Protein AF-A0A7W7WE12-F1 (afdb_monomer_lite)

Sequence (172 aa):
MRGTVLQIVVDRLPDGRKPTKDLWLWHAGPVEVDLDLVDLLWKAYLRRFDQEHFHRFAKVYLGMARAHLSSAQATDRWMHLIMAAYAQLRLASPHVDDLRRPWHPRPEPGRPLSPYRVRLGFRRLRAKLGTPAGSPKLTRPGPGRPKGSRNRPKDKRPPYRKTVTTGNEHRE

Secondary structure (DSSP, 8-state):
---EEEEE-----TTSPPP-SPEEEEE-S-S---HHHHHHHHHHHHHTTHHHHHHHHHHHHS-TTT----SHHHHHHHHHHHHHHHHHHHHTGGGS-----TTSPPPPTTPPPPHHHHHHHHHHHHHHH--SSPPPPP-PPP--SPTT--PPPPPPPPPPPPP---PPP---

Organism: NCBI:txid47479

Radius of gyration: 25.88 Å; chains: 1; bounding box: 72×34×69 Å

Foldseek 3Di:
DDWDKDWADDPADPVRDDDPDIDIDIDDDDPDDDPVNVVVVVVVVVCVCVVVVLVVCLVPPVVLVVDPDDDPVVNVVSVVVSVVLLVVLVVCQVVFDQPDDPPDDDDDPPDTDDSVRSVVRVVVVCVVVDDPDDDDDDDDPDPPDPPPDDDDDDDDDDDDDDDDDDDDDDDD

pLDDT: mean 86.9, std 10.31, range [41.12, 97.25]

Structure (mmCIF, N/CA/C/O backbone):
data_AF-A0A7W7WE12-F1
#
_entry.id   AF-A0A7W7WE12-F1
#
loop_
_atom_site.group_PDB
_atom_site.id
_atom_site.type_symbol
_atom_site.label_atom_id
_atom_site.label_alt_id
_atom_site.label_comp_id
_atom_site.label_asym_id
_atom_site.label_entity_id
_atom_site.label_seq_id
_atom_site.pdbx_PDB_ins_code
_atom_site.Cartn_x
_atom_site.Cartn_y
_atom_site.Cartn_z
_atom_site.occupancy
_atom_site.B_iso_or_equiv
_atom_site.auth_seq_id
_atom_site.auth_comp_id
_atom_site.auth_asym_id
_atom_site.auth_atom_id
_atom_site.pdbx_PDB_model_num
ATOM 1 N N . MET A 1 1 ? 31.986 -4.742 -0.793 1.00 73.94 1 MET A N 1
ATOM 2 C CA . MET A 1 1 ? 31.023 -5.695 -1.391 1.00 73.94 1 MET A CA 1
ATOM 3 C C . MET A 1 1 ? 31.283 -5.716 -2.891 1.00 73.94 1 MET A C 1
ATOM 5 O O . MET A 1 1 ? 31.412 -4.636 -3.452 1.00 73.94 1 MET A O 1
ATOM 9 N N . ARG A 1 2 ? 31.465 -6.886 -3.519 1.00 84.25 2 ARG A N 1
ATOM 10 C CA . ARG A 1 2 ? 31.619 -6.982 -4.985 1.00 84.25 2 ARG A CA 1
ATOM 11 C C . ARG A 1 2 ? 30.236 -6.880 -5.642 1.00 84.25 2 ARG A C 1
ATOM 13 O O . ARG A 1 2 ? 29.269 -7.355 -5.053 1.00 84.25 2 ARG A O 1
ATOM 20 N N . GLY A 1 3 ? 30.148 -6.253 -6.811 1.00 88.31 3 GLY A N 1
ATOM 21 C CA . GLY A 1 3 ? 28.896 -6.101 -7.554 1.00 88.31 3 GLY A CA 1
ATOM 22 C C . GLY A 1 3 ? 29.140 -5.626 -8.982 1.00 88.31 3 GLY A C 1
ATOM 23 O O . GLY A 1 3 ? 30.239 -5.166 -9.297 1.00 88.31 3 GLY A O 1
ATOM 24 N N . THR A 1 4 ? 28.115 -5.735 -9.819 1.00 89.88 4 THR A N 1
ATOM 25 C CA . THR A 1 4 ? 28.162 -5.387 -11.243 1.00 89.88 4 THR A CA 1
ATOM 26 C C . THR A 1 4 ? 27.372 -4.107 -11.491 1.00 89.88 4 THR A C 1
ATOM 28 O O . THR A 1 4 ? 26.298 -3.905 -10.919 1.00 89.88 4 THR A O 1
ATOM 31 N N . VAL A 1 5 ? 27.907 -3.232 -12.342 1.00 91.12 5 VAL A N 1
ATOM 32 C CA . VAL A 1 5 ? 27.216 -2.030 -12.821 1.00 91.12 5 VAL A CA 1
ATOM 33 C C . VAL A 1 5 ? 26.620 -2.329 -14.192 1.00 91.12 5 VAL A C 1
ATOM 35 O O . VAL A 1 5 ? 27.320 -2.808 -15.078 1.00 91.12 5 VAL A O 1
ATOM 38 N N . LEU A 1 6 ? 25.333 -2.042 -14.354 1.00 89.25 6 LEU A N 1
ATOM 39 C CA . LEU A 1 6 ? 24.568 -2.252 -15.576 1.00 89.25 6 LEU A CA 1
ATOM 40 C C . LEU A 1 6 ? 24.118 -0.902 -16.123 1.00 89.25 6 LEU A C 1
ATOM 42 O O . LEU A 1 6 ? 23.497 -0.118 -15.401 1.00 89.25 6 LEU A O 1
ATOM 46 N N . GLN A 1 7 ? 24.401 -0.654 -17.397 1.00 91.25 7 GLN A N 1
ATOM 47 C CA . GLN A 1 7 ? 23.843 0.466 -18.145 1.00 91.25 7 GLN A CA 1
ATOM 48 C C . GLN A 1 7 ? 22.631 -0.028 -18.928 1.00 91.25 7 GLN A C 1
ATOM 50 O O . GLN A 1 7 ? 22.744 -0.917 -19.768 1.00 91.25 7 GLN A O 1
ATOM 55 N N . ILE A 1 8 ? 21.470 0.551 -18.653 1.00 87.75 8 ILE A N 1
ATOM 56 C CA . ILE A 1 8 ? 20.233 0.278 -19.376 1.00 87.75 8 ILE A CA 1
ATOM 57 C C . ILE A 1 8 ? 19.955 1.474 -20.275 1.00 87.75 8 ILE A C 1
ATOM 59 O O . ILE A 1 8 ? 19.598 2.558 -19.802 1.00 87.75 8 ILE A O 1
ATOM 63 N N . VAL A 1 9 ? 20.103 1.241 -21.573 1.00 88.88 9 VAL A N 1
ATOM 64 C CA . VAL A 1 9 ? 19.742 2.188 -22.625 1.00 88.88 9 VAL A CA 1
ATOM 65 C C . VAL A 1 9 ? 18.313 1.878 -23.055 1.00 88.88 9 VAL A C 1
ATOM 67 O O . VAL A 1 9 ? 17.979 0.739 -23.375 1.00 88.88 9 VAL A O 1
ATOM 70 N N . VAL A 1 10 ? 17.442 2.883 -23.002 1.00 85.12 10 VAL A N 1
ATOM 71 C CA . VAL A 1 10 ? 16.042 2.747 -23.415 1.00 85.12 10 VAL A CA 1
ATOM 72 C C . VAL A 1 10 ? 15.898 3.376 -24.790 1.00 85.12 10 VAL A C 1
ATOM 74 O O . VAL A 1 10 ? 16.058 4.584 -24.912 1.00 85.12 10 VAL A O 1
ATOM 77 N N . ASP A 1 11 ? 15.536 2.583 -25.797 1.00 86.06 11 ASP A N 1
ATOM 78 C CA . ASP A 1 11 ? 15.353 3.091 -27.165 1.00 86.06 11 ASP A CA 1
ATOM 79 C C . ASP A 1 11 ? 14.021 3.830 -27.348 1.00 86.06 11 ASP A C 1
ATOM 81 O O . ASP A 1 11 ? 13.930 4.835 -28.058 1.00 86.06 11 ASP A O 1
ATOM 85 N N . ARG A 1 12 ? 12.946 3.335 -26.719 1.00 84.62 12 ARG A N 1
ATOM 86 C CA . ARG A 1 12 ? 11.590 3.869 -26.899 1.00 84.62 12 ARG A CA 1
ATOM 87 C C . ARG A 1 12 ? 10.734 3.689 -25.651 1.00 84.62 12 ARG A C 1
ATOM 89 O O . ARG A 1 12 ? 10.686 2.607 -25.072 1.00 84.62 12 ARG A O 1
ATOM 96 N N . LEU A 1 13 ? 9.993 4.735 -25.282 1.00 83.19 13 LEU A N 1
ATOM 97 C CA . LEU A 1 13 ? 8.954 4.655 -24.255 1.00 83.19 13 LEU A CA 1
ATOM 98 C C . LEU A 1 13 ? 7.581 4.329 -24.873 1.00 83.19 13 LEU A C 1
ATOM 100 O O . LEU A 1 13 ? 7.284 4.801 -25.974 1.00 83.19 13 LEU A O 1
ATOM 104 N N . PRO A 1 14 ? 6.711 3.579 -24.166 1.00 79.00 14 PRO A N 1
ATOM 105 C CA . PRO A 1 14 ? 5.383 3.202 -24.667 1.00 79.00 14 PRO A CA 1
ATOM 106 C C . PRO A 1 14 ? 4.467 4.384 -25.007 1.00 79.00 14 PRO A C 1
ATOM 108 O O . PRO A 1 14 ? 3.558 4.249 -25.816 1.00 79.00 14 PRO A O 1
ATOM 111 N N . ASP A 1 15 ? 4.695 5.542 -24.392 1.00 81.62 15 ASP A N 1
ATOM 112 C CA . ASP A 1 15 ? 3.911 6.764 -24.594 1.00 81.62 15 ASP A CA 1
ATOM 113 C C . ASP A 1 15 ? 4.532 7.730 -25.618 1.00 81.62 15 ASP A C 1
ATOM 115 O O . ASP A 1 15 ? 4.105 8.878 -25.728 1.00 81.62 15 ASP A O 1
ATOM 119 N N . GLY A 1 16 ? 5.551 7.280 -26.358 1.00 83.12 16 GLY A N 1
ATOM 120 C CA . GLY A 1 16 ? 6.195 8.053 -27.420 1.00 83.12 16 GLY A CA 1
ATOM 121 C C . GLY A 1 16 ? 7.090 9.192 -26.930 1.00 83.12 16 GLY A C 1
ATOM 122 O O . GLY A 1 16 ? 7.673 9.903 -27.750 1.00 83.12 16 GLY A O 1
ATOM 123 N N . ARG A 1 17 ? 7.245 9.379 -25.612 1.00 85.25 17 ARG A N 1
ATOM 124 C CA . ARG A 1 17 ? 8.192 10.361 -25.073 1.00 85.25 17 ARG A CA 1
ATOM 125 C C . ARG A 1 17 ? 9.626 9.932 -25.372 1.00 85.25 17 ARG A C 1
ATOM 127 O O . ARG A 1 17 ? 9.944 8.742 -25.392 1.00 85.25 17 ARG A O 1
ATOM 134 N N . LYS A 1 18 ? 10.511 10.915 -25.562 1.00 82.62 18 LYS A N 1
ATOM 135 C CA . LYS A 1 18 ? 11.947 10.646 -25.687 1.00 82.62 18 LYS A CA 1
ATOM 136 C C . LYS A 1 18 ? 12.490 10.130 -24.345 1.00 82.62 18 LYS A C 1
ATOM 138 O O . LYS A 1 18 ? 12.254 10.788 -23.326 1.00 82.62 18 LYS A O 1
ATOM 143 N N . PRO A 1 19 ? 13.212 8.998 -24.330 1.00 82.88 19 PRO A N 1
ATOM 144 C CA . PRO A 1 19 ? 14.004 8.578 -23.181 1.00 82.88 19 PRO A CA 1
ATOM 145 C C . PRO A 1 19 ? 14.939 9.718 -22.769 1.00 82.88 19 PRO A C 1
ATOM 147 O O . PRO A 1 19 ? 15.635 10.290 -23.604 1.00 82.88 19 PRO A O 1
ATOM 150 N N . THR A 1 20 ? 14.895 10.121 -21.501 1.00 74.81 20 THR A N 1
ATOM 151 C CA . THR A 1 20 ? 15.626 11.310 -21.045 1.00 74.81 20 THR A CA 1
ATOM 152 C C . THR A 1 20 ? 17.071 11.011 -20.678 1.00 74.81 20 THR A C 1
ATOM 154 O O . THR A 1 20 ? 17.915 11.879 -20.893 1.00 74.81 20 THR A O 1
ATOM 157 N N . LYS A 1 21 ? 17.358 9.835 -20.102 1.00 82.88 21 LYS A N 1
ATOM 158 C CA . LYS A 1 21 ? 18.698 9.392 -19.682 1.00 82.88 21 LYS A CA 1
ATOM 159 C C . LYS A 1 21 ? 18.775 7.869 -19.609 1.00 82.88 21 LYS A C 1
ATOM 161 O O . LYS A 1 21 ? 17.768 7.224 -19.309 1.00 82.88 21 LYS A O 1
ATOM 166 N N . ASP A 1 22 ? 19.984 7.346 -19.776 1.00 88.12 22 ASP A N 1
ATOM 167 C CA . ASP A 1 22 ? 20.311 5.962 -19.441 1.00 88.12 22 ASP A CA 1
ATOM 168 C C . ASP A 1 22 ? 20.124 5.712 -17.946 1.00 88.12 22 ASP A C 1
ATOM 170 O O . ASP A 1 22 ? 20.406 6.569 -17.097 1.00 88.12 22 ASP A O 1
ATOM 174 N N . LEU A 1 23 ? 19.665 4.510 -17.625 1.00 87.25 23 LEU A N 1
ATOM 175 C CA . LEU A 1 23 ? 19.506 4.055 -16.258 1.00 87.25 23 LEU A CA 1
ATOM 176 C C . LEU A 1 23 ? 20.726 3.222 -15.861 1.00 87.25 23 LEU A C 1
ATOM 178 O O . LEU A 1 23 ? 20.981 2.168 -16.430 1.00 87.25 23 LEU A O 1
ATOM 182 N N . TRP A 1 24 ? 21.448 3.678 -14.843 1.00 91.56 24 TRP A N 1
ATOM 183 C CA . TRP A 1 24 ? 22.574 2.948 -14.267 1.00 91.56 24 TRP A CA 1
ATOM 184 C C . TRP A 1 24 ? 22.120 2.198 -13.016 1.00 91.56 24 TRP A C 1
ATOM 186 O O . TRP A 1 24 ? 21.659 2.815 -12.053 1.00 91.56 24 TRP A O 1
ATOM 196 N N . LEU A 1 25 ? 22.244 0.871 -13.026 1.00 91.56 25 LEU A N 1
ATOM 197 C CA . LEU A 1 25 ? 21.917 0.009 -11.892 1.00 91.56 25 LEU A CA 1
ATOM 198 C C . LEU A 1 25 ? 23.181 -0.622 -11.321 1.00 91.56 25 LEU A C 1
ATOM 200 O O . LEU A 1 25 ? 24.049 -1.070 -12.061 1.00 91.56 25 LEU A O 1
ATOM 204 N N . TRP A 1 26 ? 23.257 -0.702 -9.996 1.00 92.44 26 TRP A N 1
ATOM 205 C CA . TRP A 1 26 ? 24.254 -1.516 -9.311 1.00 92.44 26 TRP A CA 1
ATOM 206 C C . TRP A 1 26 ? 23.577 -2.751 -8.723 1.00 92.44 26 TRP A C 1
ATOM 208 O O . TRP A 1 26 ? 22.555 -2.643 -8.040 1.00 92.44 26 TRP A O 1
ATOM 218 N N . HIS A 1 27 ? 24.147 -3.917 -9.001 1.00 89.62 27 HIS A N 1
ATOM 219 C CA . HIS A 1 27 ? 23.620 -5.225 -8.632 1.00 89.62 27 HIS A CA 1
ATOM 220 C C . HIS A 1 27 ? 24.641 -5.976 -7.775 1.00 89.62 27 HIS A C 1
ATOM 222 O O . HIS A 1 27 ? 25.806 -6.118 -8.151 1.00 89.62 27 HIS A O 1
ATOM 228 N N . ALA A 1 28 ? 24.190 -6.464 -6.620 1.00 90.94 28 ALA A N 1
ATOM 229 C CA . ALA A 1 28 ? 24.944 -7.381 -5.779 1.00 90.94 28 ALA A CA 1
ATOM 230 C C . ALA A 1 28 ? 24.414 -8.805 -5.971 1.00 90.94 28 ALA A C 1
ATOM 232 O O . ALA A 1 28 ? 23.381 -9.165 -5.408 1.00 90.94 28 ALA A O 1
ATOM 233 N N . GLY A 1 29 ? 25.136 -9.622 -6.730 1.00 84.62 29 GLY A N 1
ATOM 234 C CA . GLY A 1 29 ? 24.804 -11.026 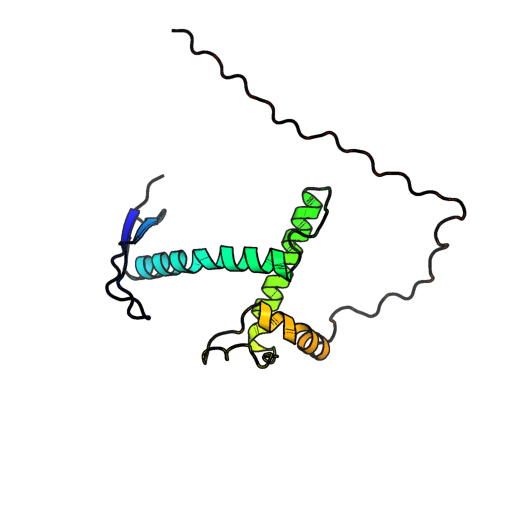-6.955 1.00 84.62 29 GLY A CA 1
ATOM 235 C C . GLY A 1 29 ? 25.777 -11.667 -7.945 1.00 84.62 29 GLY A C 1
ATOM 236 O O . GLY A 1 29 ? 26.936 -11.245 -7.975 1.00 84.62 29 GLY A O 1
ATOM 237 N N . PRO A 1 30 ? 25.355 -12.686 -8.717 1.00 80.69 30 PRO A N 1
ATOM 238 C CA . PRO A 1 30 ? 26.236 -13.381 -9.651 1.00 80.69 30 PRO A CA 1
ATOM 239 C C . PRO A 1 30 ? 26.960 -12.414 -10.594 1.00 80.69 30 PRO A C 1
ATOM 241 O O . PRO A 1 30 ? 26.383 -11.415 -11.031 1.00 80.69 30 PRO A O 1
ATOM 244 N N . VAL A 1 31 ? 28.235 -12.712 -10.864 1.00 70.31 31 VAL A N 1
ATOM 245 C CA . VAL A 1 31 ? 29.083 -11.926 -11.779 1.00 70.31 31 VAL A CA 1
ATOM 246 C C . VAL A 1 31 ? 28.620 -12.111 -13.221 1.00 70.31 31 VAL A C 1
ATOM 248 O O . VAL A 1 31 ? 28.680 -11.171 -14.008 1.00 70.31 31 VAL A O 1
ATOM 251 N N . GLU A 1 32 ? 28.143 -13.310 -13.546 1.00 81.94 32 GLU A N 1
ATOM 252 C CA . GLU A 1 32 ? 27.579 -13.626 -14.847 1.00 81.94 32 GLU A CA 1
ATOM 253 C C . GLU A 1 32 ? 26.193 -12.988 -14.962 1.00 81.94 32 GLU A C 1
ATOM 255 O O . GLU A 1 32 ? 25.299 -13.242 -14.152 1.00 81.94 32 GLU A O 1
ATOM 260 N N . VAL A 1 33 ? 26.063 -12.085 -15.931 1.00 81.06 33 VAL A N 1
ATOM 261 C CA . VAL A 1 33 ? 24.832 -11.357 -16.216 1.00 81.06 33 VAL A CA 1
ATOM 262 C C . VAL A 1 33 ? 24.317 -11.846 -17.559 1.00 81.06 33 VAL A C 1
ATOM 264 O O . VAL A 1 33 ? 24.916 -11.554 -18.592 1.00 81.06 33 VAL A O 1
ATOM 267 N N . ASP A 1 34 ? 23.212 -12.580 -17.537 1.00 88.06 34 ASP A N 1
ATOM 268 C CA . ASP A 1 34 ? 22.459 -12.952 -18.729 1.00 88.06 34 ASP A CA 1
ATOM 269 C C . ASP A 1 34 ? 21.302 -11.968 -18.986 1.00 88.06 34 ASP A C 1
ATOM 271 O O . ASP A 1 34 ? 21.029 -11.049 -18.204 1.00 88.06 34 ASP A O 1
ATOM 275 N N . LEU A 1 35 ? 20.629 -12.131 -20.127 1.00 87.69 35 LEU A N 1
ATOM 276 C CA . LEU A 1 35 ? 19.517 -11.262 -20.518 1.00 87.69 35 LEU A CA 1
ATOM 277 C C . LEU A 1 35 ? 18.316 -11.385 -19.572 1.00 87.69 35 LEU A C 1
ATOM 279 O O . LEU A 1 35 ? 17.625 -10.391 -19.347 1.00 87.69 35 LEU A O 1
ATOM 283 N N . ASP A 1 36 ? 18.094 -12.562 -18.988 1.00 90.31 36 ASP A N 1
ATOM 284 C CA . ASP A 1 36 ? 16.996 -12.804 -18.050 1.00 90.31 36 ASP A CA 1
ATOM 285 C C . ASP A 1 36 ? 17.215 -12.046 -16.736 1.00 90.31 36 ASP A C 1
ATOM 287 O O . ASP A 1 36 ? 16.290 -11.425 -16.200 1.00 90.31 36 ASP A O 1
ATOM 291 N N . LEU A 1 37 ? 18.452 -12.016 -16.237 1.00 88.69 37 LEU A N 1
ATOM 292 C CA . LEU A 1 37 ? 18.827 -11.224 -15.076 1.00 88.69 37 LEU A CA 1
ATOM 293 C C . LEU A 1 37 ? 18.687 -9.726 -15.360 1.00 88.69 37 LEU A C 1
ATOM 295 O O . LEU A 1 37 ? 18.148 -9.001 -14.522 1.00 88.69 37 LEU A O 1
ATOM 299 N N . VAL A 1 38 ? 19.120 -9.242 -16.529 1.00 88.62 38 VAL A N 1
ATOM 300 C CA . VAL A 1 38 ? 18.923 -7.831 -16.916 1.00 88.62 38 VAL A CA 1
ATOM 301 C C . VAL A 1 38 ? 17.433 -7.488 -16.974 1.00 88.62 38 VAL A C 1
ATOM 303 O O . VAL A 1 38 ? 17.021 -6.464 -16.416 1.00 88.62 38 VAL A O 1
ATOM 306 N N . ASP A 1 39 ? 16.618 -8.356 -17.584 1.00 88.94 39 ASP A N 1
ATOM 307 C CA . ASP A 1 39 ? 15.167 -8.188 -17.671 1.00 88.94 39 ASP A CA 1
ATOM 308 C C . ASP A 1 39 ? 14.509 -8.139 -16.276 1.00 88.94 39 ASP A C 1
ATOM 310 O O . ASP A 1 39 ? 13.686 -7.267 -15.975 1.00 88.94 39 ASP A O 1
ATOM 314 N N . LEU A 1 40 ? 14.928 -9.021 -15.369 1.00 90.31 40 LEU A N 1
ATOM 315 C CA . LEU A 1 40 ? 14.462 -9.021 -13.987 1.00 90.31 40 LEU A CA 1
ATOM 316 C C . LEU A 1 40 ? 14.851 -7.730 -13.252 1.00 90.31 40 LEU A C 1
ATOM 318 O O . LEU A 1 40 ? 14.013 -7.133 -12.569 1.00 90.31 40 LEU A O 1
ATOM 322 N N . LEU A 1 41 ? 16.105 -7.288 -13.378 1.00 90.56 41 LEU A N 1
ATOM 323 C CA . LEU A 1 41 ? 16.638 -6.144 -12.639 1.00 90.56 41 LEU A CA 1
ATOM 324 C C . LEU A 1 41 ? 15.970 -4.829 -13.044 1.00 90.56 41 LEU A C 1
ATOM 326 O O . LEU A 1 41 ? 15.581 -4.052 -12.165 1.00 90.56 41 LEU A O 1
ATOM 330 N N . TRP A 1 42 ? 15.766 -4.575 -14.342 1.00 87.69 42 TRP A N 1
ATOM 331 C CA . TRP A 1 42 ? 15.079 -3.349 -14.758 1.00 87.69 42 TRP A CA 1
ATOM 332 C C . TRP A 1 42 ? 13.591 -3.377 -14.373 1.00 87.69 42 TRP A C 1
ATOM 334 O O . TRP A 1 42 ? 13.072 -2.371 -13.880 1.00 87.69 42 TRP A O 1
ATOM 344 N N . LYS A 1 43 ? 12.906 -4.528 -14.495 1.00 89.38 43 LYS A N 1
ATOM 345 C CA . LYS A 1 43 ? 11.518 -4.686 -14.026 1.00 89.38 43 LYS A CA 1
ATOM 346 C C . LYS A 1 43 ? 11.420 -4.442 -12.524 1.00 89.38 43 LYS A C 1
ATOM 348 O O . LYS A 1 43 ? 10.545 -3.691 -12.088 1.00 89.38 43 LYS A O 1
ATOM 353 N N . ALA A 1 44 ? 12.326 -5.012 -11.730 1.00 91.06 44 ALA A N 1
ATOM 354 C CA . ALA A 1 44 ? 12.390 -4.790 -10.289 1.00 91.06 44 ALA A CA 1
ATOM 355 C C . ALA A 1 44 ? 12.617 -3.307 -9.959 1.00 91.06 44 ALA A C 1
ATOM 357 O O . ALA A 1 44 ? 11.922 -2.750 -9.104 1.00 91.06 44 ALA A O 1
ATOM 358 N N . TYR A 1 45 ? 13.517 -2.640 -10.687 1.00 90.19 45 TYR A N 1
ATOM 359 C CA . TYR A 1 45 ? 13.744 -1.206 -10.535 1.00 90.19 45 TYR A CA 1
ATOM 360 C C . TYR A 1 45 ? 12.480 -0.392 -10.834 1.00 90.19 45 TYR A C 1
ATOM 362 O O . TYR A 1 45 ? 12.098 0.462 -10.036 1.00 90.19 45 TYR A O 1
ATOM 370 N N . LEU A 1 46 ? 11.758 -0.693 -11.917 1.00 86.44 46 LEU A N 1
ATOM 371 C CA . LEU A 1 46 ? 10.488 -0.025 -12.213 1.00 86.44 46 LEU A CA 1
ATOM 372 C C . LEU A 1 46 ? 9.420 -0.270 -11.141 1.00 86.44 46 LEU A C 1
ATOM 374 O O . LEU A 1 46 ? 8.620 0.620 -10.842 1.00 86.44 46 LEU A O 1
ATOM 378 N N . ARG A 1 47 ? 9.391 -1.467 -10.549 1.00 90.00 47 ARG A N 1
ATOM 379 C CA . ARG A 1 47 ? 8.475 -1.799 -9.449 1.00 90.00 47 ARG A CA 1
ATOM 380 C C . ARG A 1 47 ? 8.856 -1.116 -8.133 1.00 90.00 47 ARG A C 1
ATOM 382 O O . ARG A 1 47 ? 7.993 -1.007 -7.266 1.00 90.00 47 ARG A O 1
ATOM 389 N N . ARG A 1 48 ? 10.070 -0.569 -7.974 1.00 90.75 48 ARG A N 1
ATOM 390 C CA . ARG A 1 48 ? 10.480 0.192 -6.772 1.00 90.75 48 ARG A CA 1
ATOM 391 C C . ARG A 1 48 ? 9.483 1.298 -6.427 1.00 90.75 48 ARG A C 1
ATOM 393 O O . ARG A 1 48 ? 9.167 1.502 -5.257 1.00 90.75 48 ARG A O 1
ATOM 400 N N . PHE A 1 49 ? 8.949 1.988 -7.435 1.00 89.56 49 PHE A N 1
ATOM 401 C CA . PHE A 1 49 ? 8.009 3.089 -7.218 1.00 89.56 49 PHE A CA 1
ATOM 402 C C . PHE A 1 49 ? 6.638 2.624 -6.683 1.00 89.56 49 PHE A C 1
ATOM 404 O O . PHE A 1 49 ? 5.871 3.422 -6.143 1.00 89.56 49 PHE A O 1
ATOM 411 N N . ASP A 1 50 ? 6.328 1.324 -6.735 1.00 89.94 50 ASP A N 1
ATOM 412 C CA . ASP A 1 50 ? 5.144 0.771 -6.069 1.00 89.94 50 ASP A CA 1
ATOM 413 C C . ASP A 1 50 ? 5.197 0.960 -4.543 1.00 89.94 50 ASP A C 1
ATOM 415 O O . ASP A 1 50 ? 4.142 1.066 -3.914 1.00 89.94 50 ASP A O 1
ATOM 419 N N . GLN A 1 51 ? 6.392 1.075 -3.944 1.00 91.50 51 GLN A N 1
ATOM 420 C CA . GLN A 1 51 ? 6.542 1.379 -2.517 1.00 91.50 51 GLN A CA 1
ATOM 421 C C . GLN A 1 51 ? 5.978 2.760 -2.166 1.00 91.50 51 GLN A C 1
ATOM 423 O O . GLN A 1 51 ? 5.279 2.902 -1.165 1.00 91.50 51 GLN A O 1
ATOM 428 N N . GLU A 1 52 ? 6.192 3.767 -3.015 1.00 94.81 52 GLU A N 1
ATOM 429 C CA . GLU A 1 52 ? 5.635 5.107 -2.798 1.00 94.81 52 GLU A CA 1
ATOM 430 C C . GLU A 1 52 ? 4.115 5.115 -2.945 1.00 94.81 52 GLU A C 1
ATOM 432 O O . GLU A 1 52 ? 3.395 5.718 -2.140 1.00 94.81 52 GLU A O 1
ATOM 437 N N . HIS A 1 53 ? 3.597 4.371 -3.926 1.00 92.19 53 HIS A N 1
ATOM 438 C CA . HIS A 1 53 ? 2.161 4.161 -4.064 1.00 92.19 53 HIS A CA 1
ATOM 439 C C . HIS A 1 53 ? 1.565 3.473 -2.832 1.00 92.19 53 HIS A C 1
ATOM 441 O O . HIS A 1 53 ? 0.502 3.887 -2.359 1.00 92.19 53 HIS A O 1
ATOM 447 N N . PHE A 1 54 ? 2.250 2.464 -2.287 1.00 94.44 54 PHE A N 1
ATOM 448 C CA . PHE A 1 54 ? 1.864 1.817 -1.039 1.00 94.44 54 PHE A CA 1
ATOM 449 C C . PHE A 1 54 ? 1.879 2.809 0.129 1.00 94.44 54 PHE A C 1
ATOM 451 O O . PHE A 1 54 ? 0.854 2.950 0.793 1.00 94.44 54 PHE A O 1
ATOM 458 N N . HIS A 1 55 ? 2.969 3.550 0.354 1.00 94.62 55 HIS A N 1
ATOM 459 C CA . HIS A 1 55 ? 3.073 4.511 1.456 1.00 94.62 55 HIS A CA 1
ATOM 460 C C . HIS A 1 55 ? 1.986 5.583 1.389 1.00 94.62 55 HIS A C 1
ATOM 462 O O . HIS A 1 55 ? 1.324 5.864 2.393 1.00 94.62 55 HIS A O 1
ATOM 468 N N . ARG A 1 56 ? 1.764 6.166 0.204 1.00 95.62 56 ARG A N 1
ATOM 469 C CA . ARG A 1 56 ? 0.706 7.156 -0.011 1.00 95.62 56 ARG A CA 1
ATOM 470 C C . ARG A 1 56 ? -0.663 6.552 0.279 1.00 95.62 56 ARG A C 1
ATOM 472 O O . ARG A 1 56 ? -1.451 7.148 1.012 1.00 95.62 56 ARG A O 1
ATOM 479 N N . PHE A 1 57 ? -0.941 5.364 -0.253 1.00 96.25 57 PHE A N 1
ATOM 480 C CA . PHE A 1 57 ? -2.212 4.688 -0.031 1.00 96.25 57 PHE A CA 1
ATOM 481 C C . PHE A 1 57 ? -2.431 4.347 1.448 1.00 96.25 57 PHE A C 1
ATOM 483 O O . PHE A 1 57 ? -3.474 4.676 2.006 1.00 96.25 57 PHE A O 1
ATOM 490 N N . ALA A 1 58 ? -1.451 3.735 2.106 1.00 96.31 58 ALA A N 1
ATOM 491 C CA . ALA A 1 58 ? -1.548 3.297 3.490 1.00 96.31 58 ALA A CA 1
ATOM 492 C C . ALA A 1 58 ? -1.768 4.476 4.451 1.00 96.31 58 ALA A C 1
ATOM 494 O O . ALA A 1 58 ? -2.644 4.418 5.318 1.00 96.31 58 ALA A O 1
ATOM 495 N N . LYS A 1 59 ? -1.038 5.581 4.262 1.00 94.81 59 LYS A N 1
ATOM 496 C CA . LYS A 1 59 ? -1.196 6.800 5.071 1.00 94.81 59 LYS A CA 1
ATOM 497 C C . LYS A 1 59 ? -2.572 7.434 4.887 1.00 94.81 59 LYS A C 1
ATOM 499 O O . LYS A 1 59 ? -3.244 7.705 5.878 1.00 94.81 59 LYS A O 1
ATOM 504 N N . VAL A 1 60 ? -3.004 7.629 3.640 1.00 95.50 60 VAL A N 1
ATOM 505 C CA . VAL A 1 60 ? -4.252 8.345 3.326 1.00 95.50 60 VAL A CA 1
ATOM 506 C C . VAL A 1 60 ? -5.487 7.490 3.606 1.00 95.50 60 VAL A C 1
ATOM 508 O O . VAL A 1 60 ? -6.485 7.974 4.135 1.00 95.50 60 VAL A O 1
ATOM 511 N N . TYR A 1 61 ? -5.436 6.209 3.248 1.00 95.75 61 TYR A N 1
ATOM 512 C CA . TYR A 1 61 ? -6.620 5.362 3.166 1.00 95.75 61 TYR A CA 1
ATOM 513 C C . TYR A 1 61 ? -6.665 4.255 4.218 1.00 95.75 61 TYR A C 1
ATOM 515 O O . TYR A 1 61 ? -7.764 3.853 4.592 1.00 95.75 61 TYR A O 1
ATOM 523 N N . LEU A 1 62 ? -5.534 3.766 4.721 1.00 95.25 62 LEU A N 1
ATOM 524 C CA . LEU A 1 62 ? -5.534 2.743 5.776 1.00 95.25 62 LEU A CA 1
ATOM 525 C C . LEU A 1 62 ? -5.283 3.323 7.172 1.00 95.25 62 LEU A C 1
ATOM 527 O O . LEU A 1 62 ? -5.339 2.598 8.158 1.00 95.25 62 LEU A O 1
ATOM 531 N N . GLY A 1 63 ? -5.052 4.635 7.278 1.00 94.19 63 GLY A N 1
ATOM 532 C CA . GLY A 1 63 ? -4.828 5.293 8.562 1.00 94.19 63 GLY A CA 1
ATOM 533 C C . GLY A 1 63 ? -3.484 4.936 9.193 1.00 94.19 63 GLY A C 1
ATOM 534 O O . GLY A 1 63 ? -3.339 5.082 10.403 1.00 94.19 63 GLY A O 1
ATOM 535 N N . MET A 1 64 ? -2.498 4.508 8.394 1.00 94.62 64 MET A N 1
ATOM 536 C CA . MET A 1 64 ? -1.165 4.125 8.874 1.00 94.62 64 MET A CA 1
ATOM 537 C C . MET A 1 64 ? -0.571 5.177 9.823 1.00 94.62 64 MET A C 1
ATOM 539 O O . MET A 1 64 ? -0.101 4.827 10.898 1.00 94.62 64 MET A O 1
ATOM 543 N N . ALA A 1 65 ? -0.675 6.462 9.473 1.00 92.31 65 ALA A N 1
ATOM 544 C CA . ALA A 1 65 ? -0.159 7.574 10.275 1.00 92.31 65 ALA A CA 1
ATOM 545 C C . ALA A 1 65 ? -1.163 8.151 11.297 1.00 92.31 65 ALA A C 1
ATOM 547 O O . ALA A 1 65 ? -0.850 9.124 11.973 1.00 92.31 65 ALA A O 1
ATOM 548 N N . ARG A 1 66 ? -2.379 7.595 11.402 1.00 91.50 66 ARG A N 1
ATOM 549 C CA . ARG A 1 66 ? -3.443 8.108 12.286 1.00 91.50 66 ARG A CA 1
ATOM 550 C C . ARG A 1 66 ? -3.416 7.477 13.681 1.00 91.50 66 ARG A C 1
ATOM 552 O O . ARG A 1 66 ? -4.056 7.985 14.599 1.00 91.50 66 ARG A O 1
ATOM 559 N N . ALA A 1 67 ? -2.715 6.360 13.853 1.00 86.75 67 ALA A N 1
ATOM 560 C CA . ALA A 1 67 ? -2.646 5.675 15.134 1.00 86.75 67 ALA A CA 1
ATOM 561 C C . ALA A 1 67 ? -1.681 6.396 16.092 1.00 86.75 67 ALA A C 1
ATOM 563 O O . ALA A 1 67 ? -0.476 6.451 15.859 1.00 86.75 67 ALA A O 1
ATOM 564 N N . HIS A 1 68 ? -2.208 6.918 17.201 1.00 86.88 68 HIS A N 1
ATOM 565 C CA . HIS A 1 68 ? -1.412 7.517 18.276 1.00 86.88 68 HIS A CA 1
ATOM 566 C C . HIS A 1 68 ? -0.976 6.432 19.265 1.00 86.88 68 HIS A C 1
ATOM 568 O O . HIS A 1 68 ? -1.586 6.230 20.317 1.00 86.88 68 HIS A O 1
ATOM 574 N N . LEU A 1 69 ? 0.064 5.688 18.897 1.00 89.94 69 LEU A N 1
ATOM 575 C CA . LEU A 1 69 ? 0.552 4.545 19.665 1.00 89.94 69 LEU A CA 1
ATOM 576 C C . LEU A 1 69 ? 1.741 4.953 20.518 1.00 89.94 69 LEU A C 1
ATOM 578 O O . LEU A 1 69 ? 2.656 5.628 20.058 1.00 89.94 69 LEU A O 1
ATOM 582 N N . SER A 1 70 ? 1.726 4.541 21.785 1.00 84.25 70 SER A N 1
ATOM 583 C CA . SER A 1 70 ? 2.791 4.924 22.705 1.00 84.25 70 SER A CA 1
ATOM 584 C C . SER A 1 70 ? 3.956 3.939 22.754 1.00 84.25 70 SER A C 1
ATOM 586 O O . SER A 1 70 ? 4.987 4.322 23.266 1.00 84.25 70 SER A O 1
ATOM 588 N N . SER A 1 71 ? 3.871 2.694 22.280 1.00 90.50 71 SER A N 1
ATOM 589 C CA . SER A 1 71 ? 5.002 1.743 22.348 1.00 90.50 71 SER A CA 1
ATOM 590 C C . SER A 1 71 ? 5.434 1.251 20.972 1.00 90.50 71 SER A C 1
ATOM 592 O O . SER A 1 71 ? 4.590 1.089 20.096 1.00 90.50 71 SER A O 1
ATOM 594 N N . ALA A 1 72 ? 6.731 0.955 20.817 1.00 92.50 72 ALA A N 1
ATOM 595 C CA . ALA A 1 72 ? 7.288 0.378 19.590 1.00 92.50 72 ALA A CA 1
ATOM 596 C C . ALA A 1 72 ? 6.548 -0.909 19.197 1.00 92.50 72 ALA A C 1
ATOM 598 O O . ALA A 1 72 ? 5.983 -0.983 18.118 1.00 92.50 72 ALA A O 1
ATOM 599 N N . GLN A 1 73 ? 6.371 -1.835 20.145 1.00 95.56 73 GLN A N 1
ATOM 600 C CA . GLN A 1 73 ? 5.605 -3.065 19.918 1.00 95.56 73 GLN A CA 1
ATOM 601 C C . GLN A 1 73 ? 4.156 -2.823 19.457 1.00 95.56 73 GLN A C 1
ATOM 603 O O . GLN A 1 73 ? 3.602 -3.626 18.709 1.00 95.56 73 GLN A O 1
ATOM 608 N N . ALA A 1 74 ? 3.496 -1.754 19.924 1.00 94.56 74 ALA A N 1
ATOM 609 C CA . ALA A 1 74 ? 2.160 -1.417 19.438 1.00 94.56 74 ALA A CA 1
ATOM 610 C C . ALA A 1 74 ? 2.217 -0.892 18.000 1.00 94.56 74 ALA A C 1
ATOM 612 O O . ALA A 1 74 ? 1.375 -1.280 17.193 1.00 94.56 74 ALA A O 1
ATOM 613 N N . THR A 1 75 ? 3.214 -0.065 17.678 1.00 95.06 75 THR A N 1
ATOM 614 C CA . THR A 1 75 ? 3.486 0.398 16.312 1.00 95.06 75 THR A CA 1
ATOM 615 C C . THR A 1 75 ? 3.769 -0.770 15.371 1.00 95.06 75 THR A C 1
ATOM 617 O O . THR A 1 75 ? 3.174 -0.819 14.301 1.00 95.06 75 THR A O 1
ATOM 620 N N . ASP A 1 76 ? 4.569 -1.753 15.782 1.00 96.19 76 ASP A N 1
ATOM 621 C CA . ASP A 1 76 ? 4.875 -2.934 14.964 1.00 96.19 76 ASP A CA 1
ATOM 622 C C . ASP A 1 76 ? 3.612 -3.748 14.668 1.00 96.19 76 ASP A C 1
ATOM 624 O O . ASP A 1 76 ? 3.309 -4.060 13.517 1.00 96.19 76 ASP A O 1
ATOM 628 N N . ARG A 1 77 ? 2.795 -4.020 15.698 1.00 97.12 77 ARG A N 1
ATOM 629 C CA . ARG A 1 77 ? 1.492 -4.682 15.518 1.00 97.12 77 ARG A CA 1
ATOM 630 C C . ARG A 1 77 ? 0.572 -3.890 14.595 1.00 97.12 77 ARG A C 1
ATOM 632 O O . ARG A 1 77 ? -0.115 -4.480 13.766 1.00 97.12 77 ARG A O 1
ATOM 639 N N . TRP A 1 78 ? 0.558 -2.566 14.717 1.00 97.19 78 TRP A N 1
ATOM 640 C CA . TRP A 1 78 ? -0.224 -1.710 13.833 1.00 97.19 78 TRP A CA 1
ATOM 641 C C . TRP A 1 78 ? 0.258 -1.788 12.385 1.00 97.19 78 TRP A C 1
ATOM 643 O O . TRP A 1 78 ? -0.561 -1.943 11.481 1.00 97.19 78 TRP A O 1
ATOM 653 N N . MET A 1 79 ? 1.570 -1.780 12.158 1.00 96.81 79 MET A N 1
ATOM 654 C CA . MET A 1 79 ? 2.147 -1.974 10.831 1.00 96.81 79 MET A CA 1
ATOM 655 C C . MET A 1 79 ? 1.777 -3.337 10.243 1.00 96.81 79 MET A C 1
ATOM 657 O O . MET A 1 79 ? 1.367 -3.394 9.084 1.00 96.81 79 MET A O 1
ATOM 661 N N . HIS A 1 80 ? 1.802 -4.413 11.036 1.00 97.19 80 HIS A N 1
ATOM 662 C CA . HIS A 1 80 ? 1.325 -5.725 10.588 1.00 97.19 80 HIS A CA 1
ATOM 663 C C . HIS A 1 80 ? -0.151 -5.703 10.169 1.00 97.19 80 HIS A C 1
ATOM 665 O O . HIS A 1 80 ? -0.495 -6.267 9.132 1.00 97.19 80 HIS A O 1
ATOM 671 N N . L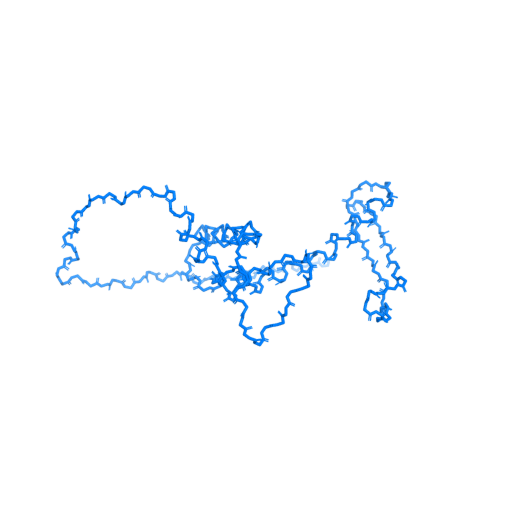EU A 1 81 ? -1.021 -5.005 10.909 1.00 97.06 81 LEU A N 1
ATOM 672 C CA . LEU A 1 81 ? -2.431 -4.850 10.529 1.00 97.06 81 LEU A CA 1
ATOM 673 C C . LEU A 1 81 ? -2.599 -4.065 9.220 1.00 97.06 81 LEU A C 1
ATOM 675 O O . LEU A 1 81 ? -3.419 -4.445 8.385 1.00 97.06 81 LEU A O 1
ATOM 679 N N . ILE A 1 82 ? -1.811 -3.006 9.009 1.00 97.25 82 ILE A N 1
ATOM 680 C CA . ILE A 1 82 ? -1.809 -2.242 7.752 1.00 97.25 82 ILE A CA 1
ATOM 681 C C . ILE A 1 82 ? -1.376 -3.129 6.578 1.00 97.25 82 ILE A C 1
ATOM 683 O O . ILE A 1 82 ? -2.036 -3.121 5.536 1.00 97.25 82 ILE A O 1
ATOM 687 N N . MET A 1 83 ? -0.310 -3.918 6.747 1.00 97.00 83 MET A N 1
ATOM 688 C CA . MET A 1 83 ? 0.174 -4.845 5.718 1.00 97.00 83 MET A CA 1
ATOM 689 C C . MET A 1 83 ? -0.858 -5.931 5.406 1.00 97.00 83 MET A C 1
ATOM 691 O O . MET A 1 83 ? -1.149 -6.173 4.235 1.00 97.00 83 MET A O 1
ATOM 695 N N . ALA A 1 84 ? -1.472 -6.528 6.430 1.00 97.00 84 ALA A N 1
ATOM 696 C CA . ALA A 1 84 ? -2.524 -7.526 6.263 1.00 97.00 84 ALA A CA 1
ATOM 697 C C . ALA A 1 84 ? -3.748 -6.947 5.536 1.00 97.00 84 ALA A C 1
ATOM 699 O O . ALA A 1 84 ? -4.241 -7.548 4.583 1.00 97.00 84 ALA A O 1
ATOM 700 N N . ALA A 1 85 ? -4.203 -5.749 5.916 1.00 96.31 85 ALA A N 1
ATOM 701 C CA . ALA A 1 85 ? -5.309 -5.072 5.243 1.00 96.31 85 ALA A CA 1
ATOM 702 C C . ALA A 1 85 ? -4.977 -4.756 3.775 1.00 96.31 85 ALA A C 1
ATOM 704 O O . ALA A 1 85 ? -5.811 -4.955 2.891 1.00 96.31 85 ALA A O 1
ATOM 705 N N . TYR A 1 86 ? -3.755 -4.297 3.486 1.00 97.00 86 TYR A N 1
ATOM 706 C CA . TYR A 1 86 ? -3.315 -4.063 2.112 1.00 97.00 86 TYR A CA 1
ATOM 707 C C . TYR A 1 86 ? -3.287 -5.363 1.297 1.00 97.00 86 TYR A C 1
ATOM 709 O O . TYR A 1 86 ? -3.817 -5.391 0.186 1.00 97.00 86 TYR A O 1
ATOM 717 N N . ALA A 1 87 ? -2.749 -6.451 1.856 1.00 96.31 87 ALA A N 1
ATOM 718 C CA . ALA A 1 87 ? -2.735 -7.765 1.219 1.00 96.31 87 ALA A CA 1
ATOM 719 C C . ALA A 1 87 ? -4.156 -8.279 0.932 1.00 96.31 87 ALA A C 1
ATOM 721 O O . ALA A 1 87 ? -4.432 -8.715 -0.184 1.00 96.31 87 ALA A O 1
ATOM 722 N N . GLN A 1 88 ? -5.088 -8.134 1.881 1.00 95.06 88 GLN A N 1
ATOM 723 C CA . GLN A 1 88 ? -6.500 -8.478 1.684 1.00 95.06 88 GLN A CA 1
ATOM 724 C C . GLN A 1 88 ? -7.127 -7.706 0.518 1.00 95.06 88 GLN A C 1
ATOM 726 O O . GLN A 1 88 ? -7.839 -8.293 -0.292 1.00 95.06 88 GLN A O 1
ATOM 731 N N . LEU A 1 89 ? -6.838 -6.407 0.383 1.00 96.44 89 LEU A N 1
ATOM 732 C CA . LEU A 1 89 ? -7.312 -5.621 -0.760 1.00 96.44 89 LEU A CA 1
ATOM 733 C C . LEU A 1 89 ? -6.686 -6.081 -2.083 1.00 96.44 89 LEU A C 1
ATOM 735 O O . LEU A 1 89 ? -7.350 -6.042 -3.113 1.00 96.44 89 LEU A O 1
ATOM 739 N N . ARG A 1 90 ? -5.424 -6.520 -2.090 1.00 94.75 90 ARG A N 1
ATOM 740 C CA . ARG A 1 90 ? -4.787 -7.052 -3.307 1.00 94.75 90 ARG A CA 1
ATOM 741 C C . ARG A 1 90 ? -5.408 -8.386 -3.721 1.00 94.75 90 ARG A C 1
ATOM 743 O O . ARG A 1 90 ? -5.751 -8.536 -4.888 1.00 94.75 90 ARG A O 1
ATOM 750 N N . LEU A 1 91 ? -5.618 -9.296 -2.770 1.00 95.00 91 LEU A N 1
ATOM 751 C CA . LEU A 1 91 ? -6.252 -10.598 -3.005 1.00 95.00 91 LEU A CA 1
ATOM 752 C C . LEU A 1 91 ? -7.725 -10.475 -3.408 1.00 95.00 91 LEU A C 1
ATOM 754 O O . LEU A 1 91 ? -8.211 -11.259 -4.210 1.00 95.00 91 LEU A O 1
ATOM 758 N N . ALA A 1 92 ? -8.435 -9.469 -2.898 1.00 95.12 92 ALA A N 1
ATOM 759 C CA . ALA A 1 92 ? -9.830 -9.223 -3.252 1.00 95.12 92 ALA A CA 1
ATOM 760 C C . ALA A 1 92 ? -10.023 -8.542 -4.614 1.00 95.12 92 ALA A C 1
ATOM 762 O O . ALA A 1 92 ? -11.156 -8.457 -5.079 1.00 95.12 92 ALA A O 1
ATOM 763 N N . SER A 1 93 ? -8.955 -8.047 -5.251 1.00 94.62 93 SER A N 1
ATOM 764 C CA . SER A 1 93 ? -9.035 -7.287 -6.506 1.00 94.62 93 SER A CA 1
ATOM 765 C C . SER A 1 93 ? -9.871 -7.961 -7.610 1.00 94.62 93 SER A C 1
ATOM 767 O O . SER A 1 93 ? -10.755 -7.285 -8.136 1.00 94.62 93 SER A O 1
ATOM 769 N N . PRO A 1 94 ? -9.702 -9.265 -7.923 1.00 93.56 94 PRO A N 1
ATOM 770 C CA . PRO A 1 94 ? -10.509 -9.931 -8.950 1.00 93.56 94 PRO A CA 1
ATOM 771 C C . PRO A 1 94 ? -11.943 -10.270 -8.505 1.00 93.56 94 PRO A C 1
ATOM 773 O O . PRO A 1 94 ? -12.749 -10.690 -9.327 1.00 93.56 94 PRO A O 1
ATOM 776 N N . HIS A 1 95 ? -12.276 -10.112 -7.221 1.00 93.31 95 HIS A N 1
ATOM 777 C CA . HIS A 1 95 ? -13.563 -10.527 -6.646 1.00 93.31 95 HIS A CA 1
ATOM 778 C C . HIS A 1 95 ? -14.500 -9.356 -6.323 1.00 93.31 95 HIS A C 1
ATOM 780 O O . HIS A 1 95 ? -15.611 -9.563 -5.831 1.00 93.31 95 HIS A O 1
ATOM 786 N N . VAL A 1 96 ? -14.049 -8.120 -6.533 1.00 93.69 96 VAL A N 1
ATOM 787 C CA . VAL A 1 96 ? -14.812 -6.916 -6.211 1.00 93.69 96 VAL A CA 1
ATOM 788 C C . VAL A 1 96 ? -15.341 -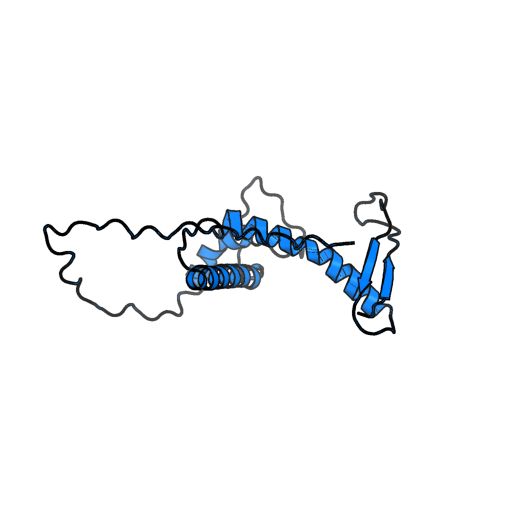6.266 -7.483 1.00 93.69 96 VAL A C 1
ATOM 790 O O . VAL A 1 96 ? -14.580 -5.954 -8.392 1.00 93.69 96 VAL A O 1
ATOM 793 N N . ASP A 1 97 ? -16.643 -5.980 -7.490 1.00 89.12 97 ASP A N 1
ATOM 794 C CA . ASP A 1 97 ? -17.281 -5.161 -8.521 1.00 89.12 97 ASP A CA 1
ATOM 795 C C . ASP A 1 97 ? -16.674 -3.741 -8.530 1.00 89.12 97 ASP A C 1
ATOM 797 O O . ASP A 1 97 ? -16.554 -3.108 -7.472 1.00 89.12 97 ASP A O 1
ATOM 801 N N . ASP A 1 98 ? -16.326 -3.197 -9.705 1.00 89.12 98 ASP A N 1
ATOM 802 C CA . ASP A 1 98 ? -15.830 -1.814 -9.807 1.00 89.12 98 ASP A CA 1
ATOM 803 C C . ASP A 1 98 ? -16.967 -0.818 -9.529 1.00 89.12 98 ASP A C 1
ATOM 805 O O . ASP A 1 98 ? -17.728 -0.434 -10.420 1.00 89.12 98 ASP A O 1
ATOM 809 N N . LEU A 1 99 ? -17.074 -0.364 -8.274 1.00 89.06 99 LEU A N 1
ATOM 810 C CA . LEU A 1 99 ? -18.008 0.685 -7.837 1.00 89.06 99 LEU A CA 1
ATOM 811 C C . LEU A 1 99 ? -17.522 2.081 -8.245 1.00 89.06 99 LEU A C 1
ATOM 813 O O . LEU A 1 99 ? -17.382 2.999 -7.427 1.00 89.06 99 LEU A O 1
ATOM 817 N N . ARG A 1 100 ? -17.233 2.225 -9.534 1.00 86.00 100 ARG A N 1
ATOM 818 C CA . ARG A 1 100 ? -16.730 3.437 -10.161 1.00 86.00 100 ARG A CA 1
ATOM 819 C C . ARG A 1 100 ? -17.754 4.560 -10.022 1.00 86.00 100 ARG A C 1
ATOM 821 O O . ARG A 1 100 ? -18.911 4.419 -10.411 1.00 86.00 100 ARG A O 1
ATOM 828 N N . ARG A 1 101 ? -17.320 5.711 -9.508 1.00 85.25 101 ARG A N 1
ATOM 829 C CA . ARG A 1 101 ? -18.136 6.934 -9.553 1.00 85.25 101 ARG A CA 1
ATOM 830 C C . ARG A 1 101 ? -18.150 7.487 -10.986 1.00 85.25 101 ARG A C 1
ATOM 832 O O . ARG A 1 101 ? -17.171 7.271 -11.700 1.00 85.25 101 ARG A O 1
ATOM 839 N N . PRO A 1 102 ? -19.190 8.225 -11.409 1.00 88.69 102 PRO A N 1
ATOM 840 C CA . PRO A 1 102 ? -19.343 8.657 -12.801 1.00 88.69 102 PRO A CA 1
ATOM 841 C C . PRO A 1 102 ? -18.109 9.355 -13.393 1.00 88.69 102 PRO A C 1
ATOM 843 O O . PRO A 1 102 ? -17.727 9.055 -14.520 1.00 88.69 102 PRO A O 1
ATOM 846 N N . TRP A 1 103 ? -17.436 10.196 -12.602 1.00 89.00 103 TRP A N 1
ATOM 847 C CA . TRP A 1 103 ? -16.252 10.966 -13.003 1.00 89.00 103 TRP A CA 1
ATOM 848 C C . TRP A 1 103 ? -14.923 10.198 -12.922 1.00 89.00 103 TRP A C 1
ATOM 850 O O . TRP A 1 103 ? -13.875 10.740 -13.263 1.00 89.00 103 TRP A O 1
ATOM 860 N N . HIS A 1 104 ? -14.916 8.950 -12.445 1.00 88.69 104 HIS A N 1
ATOM 861 C CA . HIS A 1 104 ? -13.696 8.146 -12.441 1.00 88.69 104 HIS A CA 1
ATOM 862 C C . HIS A 1 104 ? -13.474 7.529 -13.829 1.00 88.69 104 HIS A C 1
ATOM 864 O O . HIS A 1 104 ? -14.416 6.947 -14.385 1.00 88.69 104 HIS A O 1
ATOM 870 N N . PRO A 1 105 ? -12.236 7.566 -14.358 1.00 88.19 105 PRO A N 1
ATOM 871 C CA . PRO A 1 105 ? -11.921 6.953 -15.643 1.00 88.19 105 PRO A CA 1
ATOM 872 C C . PRO A 1 105 ? -12.166 5.442 -15.597 1.00 88.19 105 PRO A C 1
ATOM 874 O O . PRO A 1 105 ? -12.054 4.810 -14.539 1.00 88.19 105 PRO A O 1
ATOM 877 N N . ARG A 1 106 ? -12.510 4.837 -16.735 1.00 85.94 106 ARG A N 1
ATOM 878 C CA . ARG A 1 106 ? -12.604 3.374 -16.824 1.00 85.94 106 ARG A CA 1
ATOM 879 C C . ARG A 1 106 ? -11.200 2.770 -16.672 1.00 85.94 106 ARG A C 1
ATOM 881 O O . ARG A 1 106 ? -10.247 3.373 -17.159 1.00 85.94 106 ARG A O 1
ATOM 888 N N . PRO A 1 107 ? -11.048 1.654 -15.938 1.00 85.06 107 PRO A N 1
ATOM 889 C CA . PRO A 1 1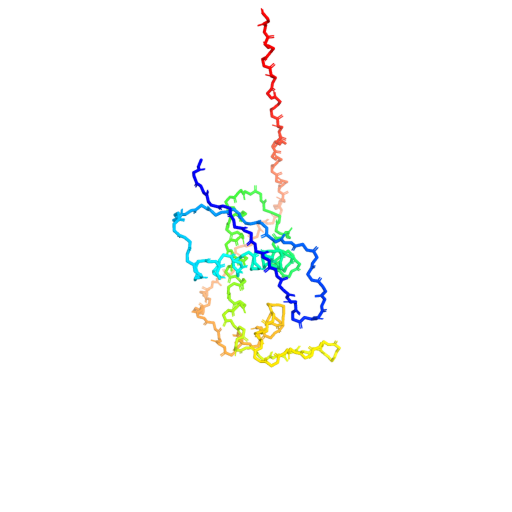07 ? -9.769 0.963 -15.898 1.00 85.06 107 PRO A CA 1
ATOM 890 C C . PRO A 1 107 ? -9.460 0.402 -17.291 1.00 85.06 107 PRO A C 1
ATOM 892 O O . PRO A 1 107 ? -10.375 0.058 -18.041 1.00 85.06 107 PRO A O 1
ATOM 895 N N . GLU A 1 108 ? -8.177 0.331 -17.633 1.00 86.50 108 GLU A N 1
ATOM 896 C CA . GLU A 1 108 ? -7.734 -0.327 -18.863 1.00 86.50 108 GLU A CA 1
ATOM 897 C C . GLU A 1 108 ? -8.157 -1.806 -18.846 1.00 86.50 108 GLU A C 1
ATOM 899 O O . GLU A 1 108 ? -8.078 -2.445 -17.787 1.00 86.50 108 GLU A O 1
ATOM 904 N N . PRO A 1 109 ? -8.599 -2.364 -19.987 1.00 84.62 109 PRO A N 1
ATOM 905 C CA . PRO A 1 109 ? -8.909 -3.785 -20.087 1.00 84.62 109 PRO A CA 1
ATOM 906 C C . PRO A 1 109 ? -7.740 -4.648 -19.594 1.00 84.62 109 PRO A C 1
ATOM 908 O O . PRO A 1 109 ? -6.583 -4.374 -19.899 1.00 84.62 109 PRO A O 1
ATOM 911 N N . GLY A 1 110 ? -8.039 -5.675 -18.796 1.00 84.69 110 GLY A N 1
ATOM 912 C CA . GLY A 1 110 ? -7.031 -6.591 -18.246 1.00 84.69 110 GLY A CA 1
ATOM 913 C C . GLY A 1 110 ? -6.209 -6.041 -17.073 1.00 84.69 110 GLY A C 1
ATOM 914 O O . GLY A 1 110 ? -5.453 -6.793 -16.460 1.00 84.69 110 GLY A O 1
ATOM 915 N N . ARG A 1 111 ? -6.361 -4.763 -16.700 1.00 87.44 111 ARG A N 1
ATOM 916 C CA . ARG A 1 111 ? -5.622 -4.184 -15.574 1.00 87.44 111 ARG A CA 1
ATOM 917 C C . ARG A 1 111 ? -6.354 -4.422 -14.247 1.00 87.44 111 ARG A C 1
ATOM 919 O O . ARG A 1 111 ? -7.541 -4.107 -14.147 1.00 87.44 111 ARG A O 1
ATOM 926 N N . PRO A 1 112 ? -5.669 -4.912 -13.194 1.00 89.31 112 PRO A N 1
ATOM 927 C CA . PRO A 1 112 ? -6.303 -5.113 -11.896 1.00 89.31 112 PRO A CA 1
ATOM 928 C C . PRO A 1 112 ? -6.768 -3.785 -11.291 1.00 89.31 112 PRO A C 1
ATOM 930 O O . PRO A 1 112 ? -6.128 -2.739 -11.454 1.00 89.31 112 PRO A O 1
ATOM 933 N N . LEU A 1 113 ? -7.868 -3.835 -10.536 1.00 92.50 113 LEU A N 1
ATOM 934 C CA . LEU A 1 113 ? -8.382 -2.671 -9.824 1.00 92.50 113 LEU A CA 1
ATOM 935 C C . LEU A 1 113 ? -7.352 -2.166 -8.809 1.00 92.50 113 LEU A C 1
ATOM 937 O O . LEU A 1 113 ? -6.727 -2.942 -8.080 1.00 92.50 113 LEU A O 1
ATOM 941 N N . SER A 1 114 ? -7.209 -0.841 -8.724 1.00 92.00 114 SER A N 1
ATOM 942 C CA . SER A 1 114 ? -6.318 -0.229 -7.739 1.00 92.00 114 SER A CA 1
ATOM 943 C C . SER A 1 114 ? -6.811 -0.498 -6.309 1.00 92.00 114 SER A C 1
ATOM 945 O O . SER A 1 114 ? -8.024 -0.580 -6.090 1.00 92.00 114 SER A O 1
ATOM 947 N N . PRO A 1 115 ? -5.915 -0.546 -5.301 1.00 94.62 115 PRO A N 1
ATOM 948 C CA . PRO A 1 115 ? -6.304 -0.801 -3.909 1.00 94.62 115 PRO A CA 1
ATOM 949 C C . PRO A 1 115 ? -7.414 0.126 -3.395 1.00 94.62 115 PRO A C 1
ATOM 951 O O . PRO A 1 115 ? -8.271 -0.290 -2.619 1.00 94.62 115 PRO A O 1
ATOM 954 N N . TYR A 1 116 ? -7.448 1.375 -3.871 1.00 93.75 116 TYR A N 1
ATOM 955 C CA . TYR A 1 116 ? -8.518 2.319 -3.552 1.00 93.75 116 TYR A CA 1
ATOM 956 C C . TYR A 1 116 ? -9.878 1.884 -4.100 1.00 93.75 116 TYR A C 1
ATOM 958 O O . TYR A 1 116 ? -10.860 1.914 -3.361 1.00 93.75 116 TYR A O 1
ATOM 966 N N . ARG A 1 117 ? -9.949 1.451 -5.364 1.00 93.00 117 ARG A N 1
ATOM 967 C CA . ARG A 1 117 ? -11.207 0.983 -5.965 1.00 93.00 117 ARG A CA 1
ATOM 968 C C . ARG A 1 117 ? -11.700 -0.289 -5.298 1.00 93.00 117 ARG A C 1
ATOM 970 O O . ARG A 1 117 ? -12.865 -0.353 -4.918 1.00 93.00 117 ARG A O 1
ATOM 977 N N . VAL A 1 118 ? -10.796 -1.238 -5.052 1.00 95.44 118 VAL A N 1
ATOM 978 C CA . VAL A 1 118 ? -11.137 -2.469 -4.330 1.00 95.44 118 VAL A CA 1
ATOM 979 C C . VAL A 1 118 ? -11.708 -2.134 -2.955 1.00 95.44 118 VAL A C 1
ATOM 981 O O . VAL A 1 118 ? -12.758 -2.649 -2.589 1.00 95.44 118 VAL A O 1
ATOM 984 N N . ARG A 1 119 ? -11.100 -1.193 -2.220 1.00 94.44 119 ARG A N 1
ATOM 985 C CA . ARG A 1 119 ? -11.601 -0.746 -0.910 1.00 94.44 119 ARG A CA 1
ATOM 986 C C . ARG A 1 119 ? -13.049 -0.241 -0.957 1.00 94.44 119 ARG A C 1
ATOM 988 O O . ARG A 1 119 ? -13.784 -0.473 0.002 1.00 94.44 119 ARG A O 1
ATOM 995 N N . LEU A 1 120 ? -13.470 0.438 -2.029 1.00 92.81 120 LEU A N 1
ATOM 996 C CA . LEU A 1 120 ? -14.849 0.933 -2.165 1.00 92.81 120 LEU A CA 1
ATOM 997 C C . LEU A 1 120 ? -15.865 -0.216 -2.221 1.00 92.81 120 LEU A C 1
ATOM 999 O O . LEU A 1 120 ? -16.910 -0.137 -1.575 1.00 92.81 120 LEU A O 1
ATOM 1003 N N . GLY A 1 121 ? -15.552 -1.288 -2.952 1.00 93.06 121 GLY A N 1
ATOM 1004 C CA . GLY A 1 121 ? -16.425 -2.458 -3.081 1.00 93.06 121 GLY A CA 1
ATOM 1005 C C . GLY A 1 121 ? -16.191 -3.556 -2.038 1.00 93.06 121 GLY A C 1
ATOM 1006 O O . GLY A 1 121 ? -17.068 -4.394 -1.828 1.00 93.06 121 GLY A O 1
ATOM 1007 N N . PHE A 1 122 ? -15.075 -3.520 -1.305 1.00 93.12 122 PHE A N 1
ATOM 1008 C CA . PHE A 1 122 ? -14.678 -4.563 -0.353 1.00 93.12 122 PHE A CA 1
ATOM 1009 C C . PHE A 1 122 ? -15.738 -4.837 0.721 1.00 93.12 122 PHE A C 1
ATOM 1011 O O . PHE A 1 122 ? -15.939 -5.979 1.121 1.00 93.12 122 PHE A O 1
ATOM 1018 N N . ARG A 1 123 ? -16.483 -3.812 1.163 1.00 91.69 123 ARG A N 1
ATOM 1019 C CA . ARG A 1 123 ? -17.591 -3.994 2.121 1.00 91.69 123 ARG A CA 1
ATOM 1020 C C . ARG A 1 123 ? -18.683 -4.925 1.576 1.00 91.69 123 ARG A C 1
ATOM 1022 O O . ARG A 1 123 ? -19.234 -5.699 2.353 1.00 91.69 123 ARG A O 1
ATOM 1029 N N . ARG A 1 124 ? -18.992 -4.855 0.274 1.00 92.69 124 ARG A N 1
ATOM 1030 C CA . ARG A 1 124 ? -19.987 -5.728 -0.373 1.00 92.69 124 ARG A CA 1
ATOM 1031 C C . ARG A 1 124 ? -19.464 -7.154 -0.487 1.00 92.69 124 ARG A C 1
ATOM 1033 O O . ARG A 1 124 ? -20.190 -8.081 -0.151 1.00 92.69 124 ARG A O 1
ATOM 1040 N N . LEU A 1 125 ? -18.198 -7.317 -0.875 1.00 92.69 125 LEU A N 1
ATOM 1041 C CA . LEU A 1 125 ? -17.544 -8.626 -0.891 1.00 92.69 125 LEU A CA 1
ATOM 1042 C C . LEU A 1 125 ? -17.556 -9.269 0.502 1.00 92.69 125 LEU A C 1
ATOM 1044 O O . LEU A 1 125 ? -17.981 -10.408 0.645 1.00 92.69 125 LEU A O 1
ATOM 1048 N N . ARG A 1 126 ? -17.178 -8.520 1.544 1.00 90.75 126 ARG A N 1
ATOM 1049 C CA . ARG A 1 126 ? -17.185 -9.016 2.927 1.00 90.75 126 ARG A CA 1
ATOM 1050 C C . ARG A 1 126 ? -18.576 -9.461 3.383 1.00 90.75 126 ARG A C 1
ATOM 1052 O O . ARG A 1 126 ? -18.685 -10.431 4.115 1.00 90.75 126 ARG A O 1
ATOM 1059 N N . ALA A 1 127 ? -19.635 -8.771 2.960 1.00 90.81 127 ALA A N 1
ATOM 1060 C CA . ALA A 1 127 ? -21.001 -9.187 3.269 1.00 90.81 127 ALA A CA 1
ATOM 1061 C C . ALA A 1 127 ? -21.369 -10.522 2.596 1.00 90.81 127 ALA A C 1
ATOM 1063 O O . ALA A 1 127 ? -22.023 -11.343 3.225 1.00 90.81 127 ALA A O 1
ATOM 1064 N N . LYS A 1 128 ? -20.911 -10.754 1.356 1.00 91.19 128 LYS A N 1
ATOM 1065 C CA . LYS A 1 128 ? -21.123 -12.017 0.625 1.00 91.19 128 LYS A CA 1
ATOM 1066 C C . LYS A 1 128 ? -20.325 -13.185 1.218 1.00 91.19 128 LYS A C 1
ATOM 1068 O O . LYS A 1 128 ? -20.833 -14.294 1.274 1.00 91.19 128 LYS A O 1
ATOM 1073 N N . LEU A 1 129 ? -19.091 -12.934 1.661 1.00 89.00 129 LEU A N 1
ATOM 1074 C CA . LEU A 1 129 ? -18.217 -13.954 2.261 1.00 89.00 129 LEU A CA 1
ATOM 1075 C C . LEU A 1 129 ? -18.629 -14.347 3.690 1.00 89.00 129 LEU A C 1
ATOM 1077 O O . LEU A 1 129 ? -18.188 -15.378 4.190 1.00 89.00 129 LEU A O 1
ATOM 1081 N N . GLY A 1 130 ? -19.433 -13.522 4.363 1.00 86.06 130 GLY A N 1
ATOM 1082 C CA . GLY A 1 130 ? -19.746 -13.698 5.777 1.00 86.06 130 GLY A CA 1
ATOM 1083 C C . GLY A 1 130 ? -18.550 -13.390 6.684 1.00 86.06 130 GLY A C 1
ATOM 1084 O O . GLY A 1 130 ? -17.658 -12.609 6.345 1.00 86.06 130 GLY A O 1
ATOM 1085 N N . THR A 1 131 ? -18.549 -13.970 7.883 1.00 82.62 131 THR A N 1
ATOM 1086 C CA . THR A 1 131 ? -17.441 -13.854 8.836 1.00 82.62 131 THR A CA 1
ATOM 1087 C C . THR A 1 131 ? -16.998 -15.247 9.270 1.00 82.62 131 THR A C 1
ATOM 1089 O O . THR A 1 131 ? -17.852 -16.045 9.650 1.00 82.62 131 THR A O 1
ATOM 1092 N N . PRO A 1 132 ? -15.688 -15.554 9.257 1.00 82.94 132 PRO A N 1
ATOM 1093 C CA . PRO A 1 132 ? -15.190 -16.796 9.842 1.00 82.94 132 PRO A CA 1
ATOM 1094 C C . PRO A 1 132 ? -15.250 -16.765 11.377 1.00 82.94 132 PRO A C 1
ATOM 1096 O O . PRO A 1 132 ? -15.058 -17.789 12.025 1.00 82.94 132 PRO A O 1
ATOM 1099 N N . ALA A 1 133 ? -15.476 -15.592 11.979 1.00 87.69 133 ALA A N 1
ATOM 1100 C CA . ALA A 1 133 ? -15.604 -15.470 13.422 1.00 87.69 133 ALA A CA 1
ATOM 1101 C C . ALA A 1 133 ? -16.897 -16.140 13.902 1.00 87.69 133 ALA A C 1
ATOM 1103 O O . ALA A 1 133 ? -17.978 -15.833 13.398 1.00 87.69 133 ALA A O 1
ATOM 1104 N N . GLY A 1 134 ? -16.779 -17.004 14.911 1.00 86.06 134 GLY A N 1
ATOM 1105 C CA . GLY A 1 134 ? -17.933 -17.555 15.613 1.00 86.06 134 GLY A CA 1
ATOM 1106 C C . GLY A 1 134 ? -18.767 -16.468 16.293 1.00 86.06 134 GLY A C 1
ATOM 1107 O O . GLY A 1 134 ? -18.321 -15.329 16.476 1.00 86.06 134 GLY A O 1
ATOM 1108 N N . SER A 1 135 ? -19.987 -16.828 16.686 1.00 88.31 135 SER A N 1
ATOM 1109 C CA . SER A 1 135 ? -20.864 -15.931 17.434 1.00 88.31 135 SER A CA 1
ATOM 1110 C C . SER A 1 135 ? -20.157 -15.400 18.688 1.00 88.31 135 SER A C 1
ATOM 1112 O O . SER A 1 135 ? -19.449 -16.158 19.360 1.00 88.31 135 SER A O 1
ATOM 1114 N N . PRO A 1 136 ? -20.339 -14.111 19.032 1.00 87.06 136 PRO A N 1
ATOM 1115 C CA . PRO A 1 136 ? -19.797 -13.566 20.264 1.00 87.06 136 PRO A CA 1
ATOM 1116 C C . PRO A 1 136 ? -20.246 -14.407 21.455 1.00 87.06 136 PRO A C 1
ATOM 1118 O O . PRO A 1 136 ? -21.404 -14.822 21.535 1.00 87.06 136 PRO A O 1
ATOM 1121 N N . LYS A 1 137 ? -19.342 -14.631 22.408 1.00 89.56 137 LYS A N 1
ATOM 1122 C CA . LYS A 1 137 ? -19.712 -15.275 23.666 1.00 89.56 137 LYS A CA 1
ATOM 1123 C C . LYS A 1 137 ? -20.736 -14.386 24.376 1.00 89.56 137 LYS A C 1
ATOM 1125 O O . LYS A 1 137 ? -20.484 -13.195 24.554 1.00 89.56 137 LYS A O 1
ATOM 1130 N N . LEU A 1 138 ? -21.874 -14.953 24.777 1.00 88.12 138 LEU A N 1
ATOM 1131 C CA . LEU A 1 138 ? -22.858 -14.245 25.596 1.00 88.12 138 LEU A CA 1
ATOM 1132 C C . LEU A 1 138 ? -22.208 -13.874 26.934 1.00 88.12 138 LEU A C 1
ATOM 1134 O O . LEU A 1 138 ? -21.706 -14.737 27.655 1.00 88.12 138 LEU A O 1
ATOM 1138 N N . THR A 1 139 ? -22.191 -12.583 27.253 1.00 87.25 139 THR A N 1
ATOM 1139 C CA . THR A 1 139 ? -21.673 -12.054 28.519 1.00 87.25 139 THR A CA 1
ATOM 1140 C C . THR A 1 139 ? -22.668 -11.042 29.079 1.00 87.25 139 THR A C 1
ATOM 1142 O O . THR A 1 139 ? -23.409 -10.401 28.331 1.00 87.25 139 THR A O 1
ATOM 1145 N N . ARG A 1 140 ? -22.710 -10.912 30.407 1.00 86.69 140 ARG A N 1
ATOM 1146 C CA . ARG A 1 140 ? -23.414 -9.806 31.061 1.00 86.69 140 ARG A CA 1
ATOM 1147 C C . ARG A 1 140 ? -22.477 -8.598 31.093 1.00 86.69 140 ARG A C 1
ATOM 1149 O O . ARG A 1 140 ? -21.285 -8.796 31.350 1.00 86.69 140 ARG A O 1
ATOM 1156 N N . PRO A 1 141 ? -22.978 -7.366 30.874 1.00 84.62 141 PRO A N 1
ATOM 1157 C CA . PRO A 1 141 ? -22.190 -6.170 31.131 1.00 84.62 141 PRO A CA 1
ATOM 1158 C C . PRO A 1 141 ? -21.557 -6.279 32.519 1.00 84.62 141 PRO A C 1
ATOM 1160 O O . PRO A 1 141 ? -22.239 -6.620 33.487 1.00 84.62 141 PRO A O 1
ATOM 1163 N N . GLY A 1 142 ? -20.250 -6.028 32.614 1.00 85.38 142 GLY A N 1
ATOM 1164 C CA . GLY A 1 142 ? -19.604 -5.908 33.918 1.00 85.38 142 GLY A CA 1
ATOM 1165 C C . GLY A 1 142 ? -20.261 -4.789 34.741 1.00 85.38 142 GLY A C 1
ATOM 1166 O O . GLY A 1 142 ? -21.017 -3.992 34.181 1.00 85.38 142 GLY A O 1
ATOM 1167 N N . PRO A 1 143 ? -19.938 -4.654 36.039 1.00 88.00 143 PRO A N 1
ATOM 1168 C CA . PRO A 1 143 ? -20.545 -3.680 36.964 1.00 88.00 143 PRO A CA 1
ATOM 1169 C C . PRO A 1 143 ? -20.344 -2.197 36.582 1.00 88.00 143 PRO A C 1
ATOM 1171 O O . PRO A 1 143 ? -20.667 -1.293 37.349 1.00 88.00 143 PRO A O 1
ATOM 1174 N N . GLY A 1 144 ? -19.814 -1.925 35.391 1.00 86.75 144 GLY A N 1
ATOM 1175 C CA . GLY A 1 144 ? -19.478 -0.602 34.924 1.00 86.75 144 GLY A CA 1
ATOM 1176 C C . GLY A 1 144 ? -18.330 -0.016 35.727 1.00 86.75 144 GLY A C 1
ATOM 1177 O O . GLY A 1 144 ? -17.621 -0.679 36.485 1.00 86.75 144 GLY A O 1
ATOM 1178 N N . ARG A 1 145 ? -18.124 1.274 35.516 1.00 87.44 145 ARG A N 1
ATOM 1179 C CA . ARG A 1 145 ? -17.142 2.039 36.260 1.00 87.44 145 ARG A CA 1
ATOM 1180 C C . ARG A 1 145 ? -17.749 2.444 37.614 1.00 87.44 145 ARG A C 1
ATOM 1182 O O . ARG A 1 145 ? -18.845 3.004 37.606 1.00 87.44 145 ARG A O 1
ATOM 1189 N N . PRO A 1 146 ? -1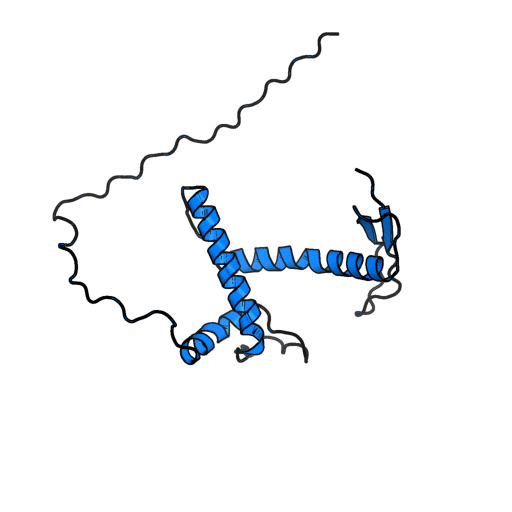7.049 2.258 38.750 1.00 89.62 146 PRO A N 1
ATOM 1190 C CA . PRO A 1 146 ? -17.532 2.726 40.045 1.00 89.62 146 PRO A CA 1
ATOM 1191 C C . PRO A 1 146 ? -17.876 4.216 40.017 1.00 89.62 146 PRO A C 1
ATOM 1193 O O . PRO A 1 146 ? -17.097 5.043 39.515 1.00 89.62 146 PRO A O 1
ATOM 1196 N N . LYS A 1 147 ? -19.045 4.555 40.565 1.00 86.12 147 LYS A N 1
ATOM 1197 C CA . LYS A 1 147 ? -19.531 5.934 40.665 1.00 86.12 147 LYS A CA 1
ATOM 1198 C C . LYS A 1 147 ? -18.514 6.776 41.449 1.00 86.12 147 LYS A C 1
ATOM 1200 O O . LYS A 1 147 ? -18.013 6.343 42.479 1.00 86.12 147 LYS A O 1
ATOM 1205 N N . GLY A 1 148 ? -18.169 7.955 40.929 1.00 89.00 148 GLY A N 1
ATOM 1206 C CA . GLY A 1 148 ? -17.184 8.861 41.541 1.00 89.00 148 GLY A CA 1
ATOM 1207 C C . GLY A 1 148 ? -15.722 8.628 41.136 1.00 89.00 148 GLY A C 1
ATOM 1208 O O . GLY A 1 148 ? -14.861 9.438 41.474 1.00 89.00 148 GLY A O 1
ATOM 1209 N N . SER A 1 149 ? -15.409 7.582 40.367 1.00 84.94 149 SER A N 1
ATOM 1210 C CA . SER A 1 149 ? -14.037 7.393 39.886 1.00 84.94 149 SER A CA 1
ATOM 1211 C C . SER A 1 149 ? -13.658 8.410 38.793 1.00 84.94 149 SER A C 1
ATOM 1213 O O . SER A 1 149 ? -14.408 8.665 37.849 1.00 84.94 149 SER A O 1
ATOM 1215 N N . ARG A 1 150 ? -12.462 9.000 38.921 1.00 85.31 150 ARG A N 1
ATOM 1216 C CA . ARG A 1 150 ? -11.915 10.020 38.007 1.00 85.31 150 ARG A CA 1
ATOM 1217 C C . ARG A 1 150 ? -10.848 9.426 37.090 1.00 85.31 150 ARG A C 1
ATOM 1219 O O . ARG A 1 150 ? -10.109 8.529 37.492 1.00 85.31 150 ARG A O 1
ATOM 1226 N N . ASN A 1 151 ? -10.770 9.902 35.843 1.00 84.38 151 ASN A N 1
ATOM 1227 C CA . ASN A 1 151 ? -9.666 9.534 34.951 1.00 84.38 151 ASN A CA 1
ATOM 1228 C C . ASN A 1 151 ? -8.379 10.147 35.498 1.00 84.38 151 ASN A C 1
ATOM 1230 O O . ASN A 1 151 ? -8.343 11.344 35.774 1.00 84.38 151 ASN A O 1
ATOM 1234 N N . ARG A 1 152 ? -7.333 9.333 35.646 1.00 84.56 152 ARG A N 1
ATOM 1235 C CA . ARG A 1 152 ? -5.993 9.849 35.919 1.00 84.56 152 ARG A CA 1
ATOM 1236 C C . ARG A 1 152 ? -5.337 10.235 34.591 1.00 84.56 152 ARG A C 1
ATOM 1238 O O . ARG A 1 152 ? -5.480 9.482 33.622 1.00 84.56 152 ARG A O 1
ATOM 1245 N N . PRO A 1 153 ? -4.648 11.384 34.516 1.00 83.62 153 PRO A N 1
ATOM 1246 C CA . PRO A 1 153 ? -3.791 11.690 33.382 1.00 83.62 153 PRO A CA 1
ATOM 1247 C C . PRO A 1 153 ? -2.778 10.563 33.169 1.00 83.62 153 PRO A C 1
ATOM 1249 O O . PRO A 1 153 ? -2.297 9.967 34.129 1.00 83.62 153 PRO A O 1
ATOM 1252 N N . LYS A 1 154 ? -2.464 10.261 31.909 1.00 81.25 154 LYS A N 1
ATOM 1253 C CA . LYS A 1 154 ? -1.409 9.300 31.576 1.00 81.25 154 LYS A CA 1
ATOM 1254 C C . LYS A 1 154 ? -0.056 9.862 32.018 1.00 81.25 154 LYS A C 1
ATOM 1256 O O . LYS A 1 154 ? 0.204 11.043 31.783 1.00 81.25 154 LYS A O 1
ATOM 1261 N N . ASP A 1 155 ? 0.805 9.015 32.578 1.00 83.25 155 ASP A N 1
ATOM 1262 C CA . ASP A 1 155 ? 2.158 9.423 32.958 1.00 83.25 155 ASP A CA 1
ATOM 1263 C C . ASP A 1 155 ? 2.912 9.999 31.756 1.00 83.25 155 ASP A C 1
ATOM 1265 O O . ASP A 1 155 ? 2.917 9.431 30.652 1.00 83.25 155 ASP A O 1
ATOM 1269 N N . LYS A 1 156 ? 3.544 11.157 31.968 1.00 80.94 156 LYS A N 1
ATOM 1270 C CA . LYS A 1 156 ? 4.388 11.788 30.955 1.00 80.94 156 LYS A CA 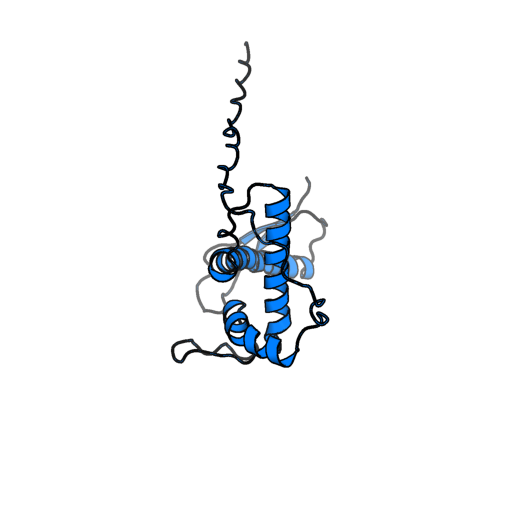1
ATOM 1271 C C . LYS A 1 156 ? 5.618 10.915 30.753 1.00 80.94 156 LYS A C 1
ATOM 1273 O O . LYS A 1 156 ? 6.331 10.603 31.701 1.00 80.94 156 LYS A O 1
ATOM 1278 N N . ARG A 1 157 ? 5.886 10.541 29.505 1.00 78.00 157 ARG A N 1
ATOM 1279 C CA . ARG A 1 157 ? 7.154 9.894 29.166 1.00 78.00 157 ARG A CA 1
ATOM 1280 C C . ARG A 1 157 ? 8.258 10.945 29.088 1.00 78.00 157 ARG A C 1
ATOM 1282 O O . ARG A 1 157 ? 7.984 12.032 28.572 1.00 78.00 157 ARG A O 1
ATOM 1289 N N . PRO A 1 158 ? 9.475 10.644 29.569 1.00 81.19 158 PRO A N 1
ATOM 1290 C CA . PRO A 1 158 ? 10.585 11.574 29.452 1.00 81.19 158 PRO A CA 1
ATOM 1291 C C . PRO A 1 158 ? 10.857 11.869 27.966 1.00 81.19 158 PRO A C 1
ATOM 1293 O O . PRO A 1 158 ? 10.753 10.960 27.134 1.00 81.19 158 PRO A O 1
ATOM 1296 N N . PRO A 1 159 ? 11.167 13.125 27.604 1.00 80.81 159 PRO A N 1
ATOM 1297 C CA . PRO A 1 159 ? 11.515 13.466 26.233 1.00 80.81 159 PRO A CA 1
ATOM 1298 C C . PRO A 1 159 ? 12.797 12.733 25.824 1.00 80.81 159 PRO A C 1
ATOM 1300 O O . PRO A 1 159 ? 13.769 12.691 26.578 1.00 80.81 159 PRO A O 1
ATOM 1303 N N . TYR A 1 160 ? 12.811 12.179 24.612 1.00 80.56 160 TYR A N 1
ATOM 1304 C CA . TYR A 1 160 ? 14.031 11.631 24.025 1.00 80.56 160 TYR A CA 1
ATOM 1305 C C . TYR A 1 160 ? 15.013 12.778 23.741 1.00 80.56 160 TYR A C 1
ATOM 1307 O O . TYR A 1 160 ? 14.717 13.659 22.933 1.00 80.56 160 TYR A O 1
ATOM 1315 N N . ARG A 1 161 ? 16.178 12.775 24.400 1.00 80.62 161 ARG A N 1
ATOM 1316 C CA . ARG A 1 161 ? 17.313 13.640 24.052 1.00 80.62 161 ARG A CA 1
ATOM 1317 C C . ARG A 1 161 ? 18.305 12.824 23.232 1.00 80.62 161 ARG A C 1
ATOM 1319 O O . ARG A 1 161 ? 18.784 11.796 23.701 1.00 80.62 161 ARG A O 1
ATOM 1326 N N . LYS A 1 162 ? 18.626 13.292 22.023 1.00 71.62 162 LYS A N 1
ATOM 1327 C CA . LYS A 1 162 ? 19.780 12.777 21.278 1.00 71.62 162 LYS A CA 1
ATOM 1328 C C . LYS A 1 162 ? 21.033 13.132 22.077 1.00 71.62 162 LYS A C 1
ATOM 1330 O O . LYS A 1 162 ? 21.261 14.308 22.348 1.00 71.62 162 LYS A O 1
ATOM 1335 N N . THR A 1 163 ? 21.818 12.139 22.472 1.00 72.75 163 THR A N 1
ATOM 1336 C CA . THR A 1 163 ? 23.167 12.370 22.991 1.00 72.75 163 THR A CA 1
ATOM 1337 C C . THR A 1 163 ? 24.020 12.905 21.848 1.00 72.75 163 THR A C 1
ATOM 1339 O O . THR A 1 163 ? 24.174 12.233 20.829 1.00 72.75 163 THR A O 1
ATOM 1342 N N . VAL A 1 164 ? 24.530 14.128 21.988 1.00 63.78 164 VAL A N 1
ATOM 1343 C CA . VAL A 1 164 ? 25.589 14.632 21.112 1.00 63.78 164 VAL A CA 1
ATOM 1344 C C . VAL A 1 164 ? 26.854 13.891 21.524 1.00 63.78 164 VAL A C 1
ATOM 1346 O O . VAL A 1 164 ? 27.329 14.062 22.643 1.00 63.78 164 VAL A O 1
ATOM 1349 N N . THR A 1 165 ? 27.359 13.015 20.663 1.00 58.78 165 THR A N 1
ATOM 1350 C CA . THR A 1 165 ? 28.706 12.467 20.822 1.00 58.78 165 THR A CA 1
ATOM 1351 C C . THR A 1 165 ? 29.678 13.611 20.556 1.00 58.78 165 THR A C 1
ATOM 1353 O O . THR A 1 165 ? 29.821 14.034 19.410 1.00 58.78 165 THR A O 1
ATOM 1356 N N . THR A 1 166 ? 30.294 14.158 21.604 1.00 53.00 166 THR A N 1
ATOM 1357 C CA . THR A 1 166 ? 31.437 15.065 21.464 1.00 53.00 166 THR A CA 1
ATOM 1358 C C . THR A 1 166 ? 32.532 14.300 20.729 1.00 53.00 166 THR A C 1
ATOM 1360 O O . THR A 1 166 ? 32.985 13.260 21.206 1.00 53.00 166 THR A O 1
ATOM 1363 N N . GLY A 1 167 ? 32.881 14.753 19.524 1.00 48.44 167 GLY A N 1
ATOM 1364 C CA . GLY A 1 167 ? 33.991 14.194 18.763 1.00 48.44 167 GLY A CA 1
ATOM 1365 C C . GLY A 1 167 ? 35.283 14.390 19.545 1.00 48.44 167 GLY A C 1
ATOM 1366 O O . GLY A 1 167 ? 35.550 15.493 20.016 1.00 48.44 167 GLY A O 1
ATOM 1367 N N . ASN A 1 168 ? 36.057 13.319 19.703 1.00 46.88 168 ASN A N 1
ATOM 1368 C CA . ASN A 1 168 ? 37.430 13.426 20.174 1.00 46.88 168 ASN A CA 1
ATOM 1369 C C . ASN A 1 168 ? 38.214 14.282 19.176 1.00 46.88 168 ASN A C 1
ATOM 1371 O O . ASN A 1 168 ? 38.301 13.943 17.995 1.00 46.88 168 ASN A O 1
ATOM 1375 N N . GLU A 1 169 ? 38.761 15.386 19.673 1.00 46.19 169 GLU A N 1
ATOM 1376 C CA . GLU A 1 169 ? 39.789 16.171 19.004 1.00 46.19 169 GLU A CA 1
ATOM 1377 C C . GLU A 1 169 ? 40.974 15.251 18.682 1.00 46.19 169 GLU A C 1
ATOM 1379 O O . GLU A 1 169 ? 41.567 14.631 19.568 1.00 46.19 169 GLU A O 1
ATOM 1384 N N . HIS A 1 170 ? 41.299 15.132 17.395 1.00 45.16 170 HIS A N 1
ATOM 1385 C CA . HIS A 1 170 ? 42.583 14.602 16.964 1.00 45.16 170 HIS A CA 1
ATOM 1386 C C . HIS A 1 170 ? 43.661 15.604 17.388 1.00 45.16 170 HIS A C 1
ATOM 1388 O O . HIS A 1 170 ? 43.695 16.724 16.885 1.00 45.16 170 HIS A O 1
ATOM 1394 N N . ARG A 1 171 ? 44.510 15.205 18.340 1.00 41.12 171 ARG A N 1
ATOM 1395 C CA . ARG A 1 171 ? 45.770 15.885 18.648 1.00 41.12 171 ARG A CA 1
ATOM 1396 C C . ARG A 1 171 ? 46.791 15.504 17.574 1.00 41.12 171 ARG A C 1
ATOM 1398 O O . ARG A 1 171 ? 46.962 14.311 17.318 1.00 41.12 171 ARG A O 1
ATOM 1405 N N . GLU A 1 172 ? 47.372 16.527 16.954 1.00 46.12 172 GLU A N 1
ATOM 1406 C CA . GLU A 1 172 ? 48.493 16.474 16.001 1.00 46.12 172 GLU A CA 1
ATOM 1407 C C . GLU A 1 172 ? 49.759 15.846 16.599 1.00 46.12 172 GLU A C 1
ATOM 1409 O O . GLU A 1 172 ? 49.967 15.979 17.831 1.00 46.12 172 GLU A O 1
#